Protein AF-A0A2N2GKW2-F1 (afdb_monomer)

Solvent-accessible surface area (backbone atoms only — not comparable to full-atom values): 5300 Å² total; per-residue (Å²): 140,82,81,89,81,88,78,92,73,90,86,79,89,78,75,68,49,82,42,68,54,48,77,75,57,40,61,63,34,56,81,77,46,78,62,65,47,33,39,36,39,31,62,51,62,88,89,76,53,54,91,43,67,50,78,55,94,96,44,43,26,41,31,74,40,80,42,49,70,91,72,64,68,60,38,32,40,33,39,16,26,72,63,129

Sequence (84 aa):
FGAEVYEWIQFAKVWADVSPVSGREFASFKQINSEITTKITIRYLAGVTAEMRVLFDNRIFEINSIINPQEKNISLLLMCKEVA

pLDDT: mean 85.68, std 14.11, range [53.09, 97.56]

Mean predicted aligned error: 6.46 Å

Secondary structure (DSSP, 8-state):
--PPPP---------EEEEEPPHHHHHHHTTT-TT--EEEEEE--TT--TT-EEEETTEEEEEEEEE-GGG-SSEEEEEEEEE-

Nearest PDB structures (foldseek):
  7z4w-assembly1_1  TM=9.146E-01  e=1.122E-04  Bacillus subtilis
  8hdr-assembly1_A  TM=5.846E-01  e=1.212E+00  uncultured cyanophage
  2x9b-assembly2_B  TM=5.057E-01  e=9.504E-01  Escherichia phage If1
  8k3p-assembly1_B  TM=5.697E-01  e=3.839E+00  Saccharomyces cerevisiae S288C

Structure (mmCIF, N/CA/C/O backbone):
data_AF-A0A2N2GKW2-F1
#
_entry.id   AF-A0A2N2GKW2-F1
#
loop_
_atom_site.group_PDB
_atom_site.id
_atom_site.type_symbol
_atom_site.label_atom_id
_atom_site.label_alt_id
_atom_site.label_comp_id
_atom_site.label_asym_id
_atom_site.label_entity_id
_atom_site.label_seq_id
_atom_site.pdbx_PDB_ins_code
_atom_site.Cartn_x
_atom_site.Cartn_y
_atom_site.Cartn_z
_atom_site.occupancy
_atom_site.B_iso_or_equiv
_atom_site.auth_seq_id
_atom_site.auth_comp_id
_atom_site.auth_asym_id
_atom_site.auth_atom_id
_atom_site.pdbx_PDB_model_num
ATOM 1 N N . PHE A 1 1 ? 24.431 -0.547 -28.645 1.00 53.81 1 PHE A N 1
ATOM 2 C CA . PHE A 1 1 ? 23.816 0.200 -27.534 1.00 53.81 1 PHE A CA 1
ATOM 3 C C . PHE A 1 1 ? 22.418 -0.350 -27.324 1.00 53.81 1 PHE A C 1
ATOM 5 O O . PHE A 1 1 ? 21.610 -0.237 -28.232 1.00 53.81 1 PHE A O 1
ATOM 12 N N . GLY A 1 2 ? 22.167 -1.013 -26.198 1.00 73.12 2 GLY A N 1
ATOM 13 C CA . GLY A 1 2 ? 20.835 -1.459 -25.792 1.00 73.12 2 GLY A CA 1
ATOM 14 C C . GLY A 1 2 ? 20.651 -1.020 -24.351 1.00 73.12 2 GLY A C 1
ATOM 15 O O . GLY A 1 2 ? 21.348 -1.528 -23.481 1.00 73.12 2 GLY A O 1
ATOM 16 N N . ALA A 1 3 ? 19.827 -0.002 -24.125 1.00 76.00 3 ALA A N 1
ATOM 17 C CA . ALA A 1 3 ? 19.427 0.371 -22.778 1.00 76.00 3 ALA A CA 1
ATOM 18 C C . ALA A 1 3 ? 18.258 -0.531 -22.380 1.00 76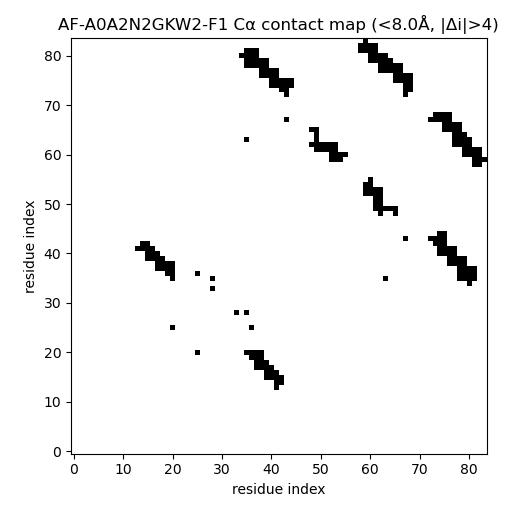.00 3 ALA A C 1
ATOM 20 O O . ALA A 1 3 ? 17.325 -0.701 -23.166 1.00 76.00 3 ALA A O 1
ATOM 21 N N . GLU A 1 4 ? 18.319 -1.118 -21.189 1.00 78.44 4 GLU A N 1
ATOM 22 C CA . GLU A 1 4 ? 17.167 -1.800 -20.608 1.00 78.44 4 GLU A CA 1
ATOM 23 C C . GLU A 1 4 ? 16.099 -0.752 -20.286 1.00 78.44 4 GLU A C 1
ATOM 25 O O . GLU A 1 4 ? 16.335 0.189 -19.526 1.00 78.44 4 GLU A O 1
ATOM 30 N N . VAL A 1 5 ? 14.938 -0.888 -20.923 1.00 83.31 5 VAL A N 1
ATOM 31 C CA . VAL A 1 5 ? 13.770 -0.049 -20.662 1.00 83.31 5 VAL A CA 1
ATOM 32 C C . VAL A 1 5 ? 12.927 -0.762 -19.617 1.00 83.31 5 VAL A C 1
ATOM 34 O O . VAL A 1 5 ? 12.473 -1.882 -19.841 1.00 83.31 5 VAL A O 1
ATOM 37 N N . TYR A 1 6 ? 12.725 -0.109 -18.477 1.00 81.56 6 TYR A N 1
ATOM 38 C CA . TYR A 1 6 ? 11.858 -0.602 -17.416 1.00 81.56 6 TYR A CA 1
ATOM 39 C C . TYR A 1 6 ? 10.480 0.042 -17.556 1.00 81.56 6 TYR A C 1
ATOM 41 O O . TYR A 1 6 ? 10.351 1.267 -17.523 1.00 81.56 6 TYR A O 1
ATOM 49 N N . GLU A 1 7 ? 9.450 -0.787 -17.703 1.00 87.62 7 GLU A N 1
ATOM 50 C CA . GLU A 1 7 ? 8.057 -0.350 -17.762 1.00 87.62 7 GLU A CA 1
ATOM 51 C C . GLU A 1 7 ? 7.294 -0.810 -1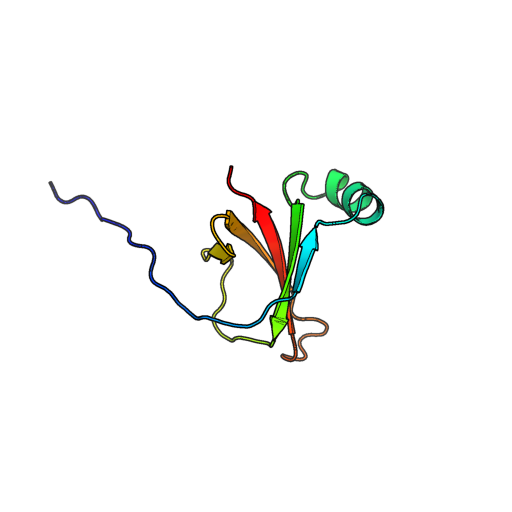6.522 1.00 87.62 7 GLU A C 1
ATOM 53 O O . GLU A 1 7 ? 7.419 -1.943 -16.056 1.00 87.62 7 GLU A O 1
ATOM 58 N N . TRP A 1 8 ? 6.463 0.084 -15.991 1.00 90.56 8 TRP A N 1
ATOM 59 C CA . TRP A 1 8 ? 5.581 -0.236 -14.880 1.00 90.56 8 TRP A CA 1
ATOM 60 C C . TRP A 1 8 ? 4.314 -0.911 -15.391 1.00 90.56 8 TRP A C 1
ATOM 62 O O . TRP A 1 8 ? 3.498 -0.281 -16.064 1.00 90.56 8 TRP A O 1
ATOM 72 N N . ILE A 1 9 ? 4.120 -2.170 -15.007 1.00 92.81 9 ILE A N 1
ATOM 73 C CA . ILE A 1 9 ? 2.920 -2.939 -15.338 1.00 92.81 9 ILE A CA 1
ATOM 74 C C . ILE A 1 9 ? 1.931 -2.952 -14.172 1.00 92.81 9 ILE A C 1
ATOM 76 O O . ILE A 1 9 ? 2.313 -2.982 -13.000 1.00 92.81 9 ILE A O 1
ATOM 80 N N . GLN A 1 10 ? 0.634 -2.942 -14.483 1.00 94.06 10 GLN A N 1
ATOM 81 C CA . GLN A 1 10 ? -0.398 -3.058 -13.457 1.00 94.06 10 GLN A CA 1
ATOM 82 C C . GLN A 1 10 ? -0.425 -4.490 -12.908 1.00 94.06 10 GLN A C 1
ATOM 84 O O . GLN A 1 10 ? -0.867 -5.407 -13.596 1.00 94.06 10 GLN A O 1
ATOM 89 N N . PHE A 1 11 ? -0.009 -4.662 -11.652 1.00 95.25 11 PHE A N 1
ATOM 90 C CA . PHE A 1 11 ? -0.083 -5.949 -10.957 1.00 95.25 11 PHE A CA 1
ATOM 91 C C . PHE A 1 11 ? -1.526 -6.322 -10.579 1.00 95.25 11 PHE A C 1
ATOM 93 O O . PHE A 1 11 ? -2.004 -7.400 -10.920 1.00 95.25 11 PHE A O 1
ATOM 100 N N . ALA A 1 12 ? -2.246 -5.420 -9.903 1.00 95.81 12 ALA A N 1
ATOM 101 C CA . ALA A 1 12 ? -3.631 -5.640 -9.493 1.00 95.81 12 ALA A CA 1
ATOM 102 C C . ALA A 1 12 ? -4.370 -4.319 -9.240 1.00 95.81 12 ALA A C 1
ATOM 104 O O . ALA A 1 12 ? -3.758 -3.307 -8.903 1.00 95.81 12 ALA A O 1
ATOM 105 N N . LYS A 1 13 ? -5.705 -4.351 -9.346 1.00 96.62 13 LYS A N 1
ATOM 106 C CA . LYS A 1 13 ? -6.600 -3.268 -8.917 1.00 96.62 13 LYS A CA 1
ATOM 107 C C . LYS A 1 13 ? -7.484 -3.777 -7.782 1.00 96.62 13 LYS A C 1
ATOM 109 O O . LYS A 1 13 ? -8.275 -4.697 -7.982 1.00 96.62 13 LYS A O 1
ATOM 114 N N . VAL A 1 14 ? -7.343 -3.190 -6.596 1.00 96.44 14 VAL A N 1
ATOM 115 C CA . VAL A 1 14 ? -8.038 -3.622 -5.374 1.00 96.44 14 VAL A CA 1
ATOM 116 C C . VAL A 1 14 ? -8.605 -2.434 -4.607 1.00 96.44 14 VAL A C 1
ATOM 118 O O . VAL A 1 14 ? -8.189 -1.296 -4.801 1.00 96.44 14 VAL A O 1
AT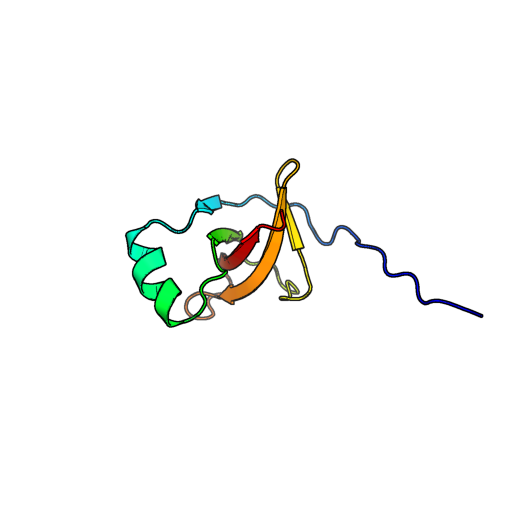OM 121 N N . TRP A 1 15 ? -9.555 -2.715 -3.720 1.00 96.75 15 TRP A N 1
ATOM 122 C CA . TRP A 1 15 ? -10.010 -1.753 -2.723 1.00 96.75 15 TRP A CA 1
ATOM 123 C C . TRP A 1 15 ? -8.961 -1.582 -1.628 1.00 96.75 15 TRP A C 1
ATOM 125 O O . TRP A 1 15 ? -8.354 -2.565 -1.194 1.00 96.75 15 TRP A O 1
ATOM 135 N N . ALA A 1 16 ? -8.799 -0.345 -1.173 1.00 95.75 16 ALA A N 1
ATOM 136 C CA . ALA A 1 16 ? -7.850 0.031 -0.142 1.00 95.75 16 ALA A CA 1
ATOM 137 C C . ALA A 1 16 ? -8.447 1.101 0.778 1.00 95.75 16 ALA A C 1
ATOM 139 O O . ALA A 1 16 ? -9.226 1.940 0.326 1.00 95.75 16 ALA A O 1
ATOM 140 N N . ASP A 1 17 ? -8.045 1.079 2.046 1.00 95.06 17 ASP A N 1
ATOM 141 C CA . ASP A 1 17 ? -8.146 2.227 2.945 1.00 95.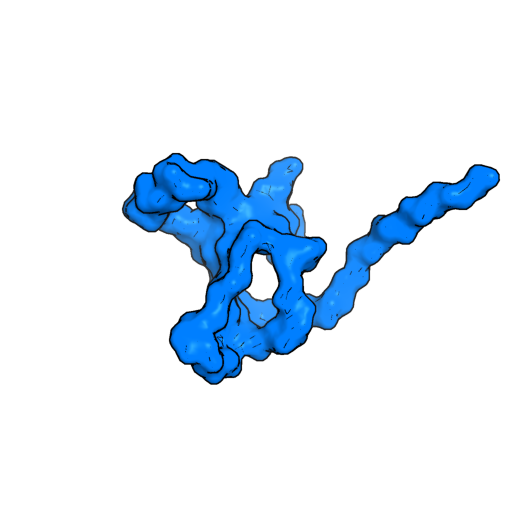06 17 ASP A CA 1
ATOM 142 C C . ASP A 1 17 ? -6.844 3.030 2.854 1.00 95.06 17 ASP A C 1
ATOM 144 O O . ASP A 1 17 ? -5.767 2.473 3.076 1.00 95.06 17 ASP A O 1
ATOM 148 N N . VAL A 1 18 ? -6.930 4.313 2.501 1.00 93.50 18 VAL A N 1
ATOM 149 C CA . VAL A 1 18 ? -5.770 5.201 2.335 1.00 93.50 18 VAL A CA 1
ATOM 150 C C . VAL A 1 18 ? -5.819 6.255 3.431 1.00 93.50 18 VAL A C 1
ATOM 152 O O . VAL A 1 18 ? -6.583 7.216 3.353 1.00 93.50 18 VAL A O 1
ATOM 155 N N . SER A 1 19 ? -4.986 6.073 4.450 1.00 89.75 19 SER A N 1
ATOM 156 C CA . SER A 1 19 ? -4.981 6.906 5.649 1.00 89.75 19 SER A CA 1
ATOM 157 C C . SER A 1 19 ? -3.618 7.590 5.817 1.00 89.75 19 SER A C 1
ATOM 159 O O . SER A 1 19 ? -2.609 6.899 5.989 1.00 89.75 19 SER A O 1
ATOM 161 N N . PRO A 1 20 ? -3.535 8.935 5.805 1.00 83.75 20 PRO A N 1
ATOM 162 C CA . PRO A 1 20 ? -2.317 9.635 6.196 1.00 83.75 20 PRO A CA 1
ATOM 163 C C . PRO A 1 20 ? -1.919 9.234 7.616 1.00 83.75 20 PRO A C 1
ATOM 165 O O . PRO A 1 20 ? -2.772 9.098 8.498 1.00 83.75 20 PRO A O 1
ATOM 168 N N . VAL A 1 21 ? -0.624 9.050 7.854 1.00 75.81 21 VAL A N 1
ATOM 169 C CA . VAL A 1 21 ? -0.134 8.732 9.194 1.00 75.81 21 VAL A CA 1
ATOM 170 C C . VAL A 1 21 ? -0.409 9.939 10.095 1.00 75.81 21 VAL A C 1
ATOM 172 O O . VAL A 1 21 ? 0.089 11.040 9.862 1.00 75.81 21 VAL A O 1
ATOM 175 N N . SER A 1 22 ? -1.254 9.755 11.113 1.00 64.38 22 SER A N 1
ATOM 176 C CA . SER A 1 22 ? -1.667 10.849 12.003 1.00 64.38 22 SER A CA 1
ATOM 177 C C . SER A 1 22 ? -0.472 11.419 12.779 1.00 64.38 22 SER A C 1
ATOM 179 O O . SER A 1 22 ? 0.476 10.696 13.077 1.00 64.38 22 SER A O 1
ATOM 181 N N . GLY A 1 23 ? -0.517 12.695 13.183 1.00 56.50 23 GLY A N 1
ATOM 182 C CA . GLY A 1 23 ? 0.606 13.363 13.867 1.00 56.50 23 GLY A CA 1
ATOM 183 C C . GLY A 1 23 ? 1.133 12.648 15.125 1.00 56.50 23 GLY A C 1
ATOM 184 O O . GLY A 1 23 ? 2.308 12.785 15.462 1.00 56.50 23 GLY A O 1
ATOM 185 N N . ARG A 1 24 ? 0.296 11.836 15.793 1.00 61.88 24 ARG A N 1
ATOM 186 C CA . ARG A 1 24 ? 0.706 10.994 16.930 1.00 61.88 24 ARG A CA 1
ATOM 187 C C . ARG A 1 24 ? 1.514 9.772 16.486 1.00 61.88 24 ARG A C 1
ATOM 189 O O . ARG A 1 24 ? 2.526 9.477 17.108 1.00 61.88 24 ARG A O 1
ATOM 196 N N . GLU A 1 25 ? 1.098 9.094 15.418 1.00 59.41 25 GLU A N 1
ATOM 197 C CA . GLU A 1 25 ? 1.877 8.005 14.813 1.00 59.41 25 GLU A CA 1
ATOM 198 C C . GLU A 1 25 ? 3.168 8.562 14.177 1.00 59.41 25 GLU A C 1
ATOM 200 O O . GLU A 1 25 ? 4.246 7.998 14.358 1.00 59.41 25 GLU A O 1
ATOM 205 N N . PHE A 1 26 ? 3.098 9.729 13.526 1.00 57.03 26 PHE A N 1
ATOM 206 C CA . PHE A 1 26 ? 4.239 10.394 12.888 1.00 57.03 26 PHE A CA 1
ATOM 207 C C . PHE A 1 26 ? 5.361 10.749 13.874 1.00 57.03 26 PHE A C 1
ATOM 209 O O . PHE A 1 26 ? 6.532 10.679 13.516 1.00 57.03 26 PHE A O 1
ATOM 216 N N . ALA A 1 27 ? 5.037 11.094 15.126 1.00 58.75 27 ALA A N 1
ATOM 217 C CA . ALA A 1 27 ? 6.041 11.357 16.159 1.00 58.75 27 ALA A CA 1
ATOM 218 C C . ALA A 1 27 ? 6.894 10.114 16.478 1.00 58.75 27 ALA A C 1
ATOM 220 O O . ALA A 1 27 ? 8.103 10.238 16.667 1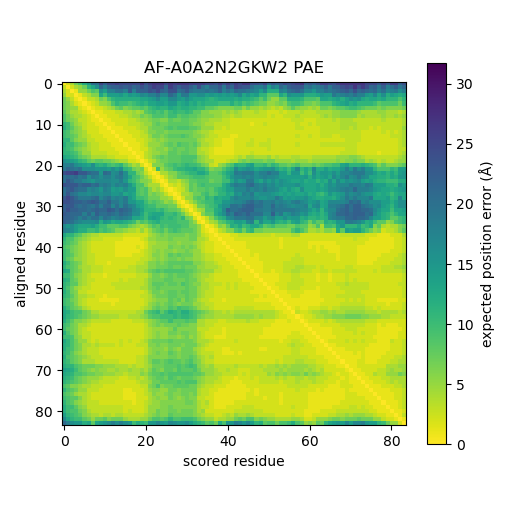.00 58.75 27 ALA A O 1
ATOM 221 N N . SER A 1 28 ? 6.285 8.924 16.476 1.00 60.38 28 SER A N 1
ATOM 222 C CA . SER A 1 28 ? 6.994 7.648 16.628 1.00 60.38 28 SER A CA 1
ATOM 223 C C . SER A 1 28 ? 7.772 7.271 15.362 1.00 60.38 28 SER A C 1
ATOM 225 O O . SER A 1 28 ? 8.891 6.773 15.459 1.00 60.38 28 SER A O 1
ATOM 227 N N . PHE A 1 29 ? 7.231 7.563 14.173 1.00 53.09 29 PHE A N 1
ATOM 228 C CA . PHE A 1 29 ? 7.922 7.309 12.903 1.00 53.09 29 PHE A CA 1
ATOM 229 C C . PHE A 1 29 ? 9.084 8.271 12.634 1.00 53.09 29 PHE A C 1
ATOM 231 O O . PHE A 1 29 ? 10.079 7.845 12.060 1.00 53.09 29 PHE A O 1
ATOM 238 N N . LYS A 1 30 ? 9.040 9.525 13.103 1.00 54.56 30 LYS A N 1
ATOM 239 C CA . LYS A 1 30 ? 10.139 10.498 12.944 1.00 54.56 30 LYS A CA 1
ATOM 240 C C . LYS A 1 30 ? 11.474 10.015 13.512 1.00 54.56 30 LYS A C 1
ATOM 242 O O . LYS A 1 30 ? 12.513 10.437 13.020 1.00 54.56 30 LYS A O 1
ATOM 247 N N . GLN A 1 31 ? 11.452 9.167 14.539 1.00 54.84 31 GLN A N 1
ATOM 248 C CA . GLN A 1 31 ? 12.669 8.578 15.102 1.00 54.84 31 GLN A CA 1
ATOM 249 C C . GLN A 1 31 ? 13.224 7.411 14.271 1.00 54.84 31 GLN A C 1
ATOM 251 O O . GLN A 1 31 ? 14.386 7.065 14.452 1.00 54.84 31 GLN A O 1
ATOM 256 N N . ILE A 1 32 ? 12.419 6.802 13.391 1.00 57.53 32 ILE A N 1
ATOM 257 C CA . ILE A 1 32 ? 12.731 5.510 12.755 1.00 57.53 32 ILE A CA 1
ATOM 258 C C . ILE A 1 32 ? 12.801 5.615 11.220 1.00 57.53 32 ILE A C 1
ATOM 260 O O . ILE A 1 32 ? 13.682 5.015 10.619 1.00 57.53 32 ILE A O 1
ATOM 264 N N . ASN A 1 33 ? 11.900 6.364 10.577 1.00 56.19 33 ASN A N 1
ATOM 265 C CA . ASN A 1 33 ? 11.864 6.609 9.132 1.00 56.19 33 ASN A CA 1
ATOM 266 C C . ASN A 1 33 ? 11.051 7.882 8.841 1.00 56.19 33 ASN A C 1
ATOM 268 O O . ASN A 1 33 ? 9.821 7.849 8.798 1.00 56.19 33 ASN A O 1
ATOM 272 N N . SER A 1 34 ? 11.730 9.012 8.627 1.00 61.00 34 SER A N 1
ATOM 273 C CA . SER A 1 34 ? 11.103 10.330 8.427 1.00 61.00 34 SER A CA 1
ATOM 274 C C . SER A 1 34 ? 10.319 10.484 7.118 1.00 61.00 34 SER A C 1
ATOM 276 O O . SER A 1 34 ? 9.732 11.538 6.890 1.00 61.00 34 SER A O 1
ATOM 278 N N . GLU A 1 35 ? 10.336 9.472 6.250 1.00 67.31 35 GLU A N 1
ATOM 279 C CA . GLU A 1 35 ? 9.763 9.547 4.905 1.00 67.31 35 GLU A CA 1
ATOM 280 C C . GLU A 1 35 ? 8.397 8.866 4.760 1.00 67.31 35 GLU A C 1
ATOM 282 O O . GLU A 1 35 ? 7.715 9.088 3.765 1.00 67.31 35 GLU A O 1
ATOM 287 N N . ILE A 1 36 ? 7.966 8.060 5.735 1.00 73.62 36 ILE A N 1
ATOM 288 C CA . ILE A 1 36 ? 6.671 7.373 5.661 1.00 73.62 36 ILE A CA 1
ATOM 289 C C . ILE A 1 36 ? 5.563 8.370 6.010 1.00 73.62 36 ILE A C 1
ATOM 291 O O . ILE A 1 36 ? 5.467 8.841 7.146 1.00 73.62 36 ILE A O 1
ATOM 295 N N . THR A 1 37 ? 4.706 8.671 5.039 1.00 78.06 37 THR A N 1
ATOM 296 C CA . THR A 1 37 ? 3.628 9.661 5.184 1.00 78.06 37 THR A CA 1
ATOM 297 C C . THR A 1 37 ? 2.242 9.035 5.203 1.00 78.06 37 THR A C 1
ATOM 299 O O . THR A 1 37 ? 1.312 9.622 5.760 1.00 78.06 37 THR A O 1
ATOM 302 N N . THR A 1 38 ? 2.085 7.843 4.623 1.00 89.19 38 THR A N 1
ATOM 303 C CA . THR A 1 38 ? 0.767 7.259 4.355 1.00 89.19 38 THR A CA 1
ATOM 304 C C . THR A 1 38 ? 0.743 5.778 4.703 1.00 89.19 38 THR A C 1
ATOM 306 O O . THR A 1 38 ? 1.665 5.034 4.381 1.00 89.19 38 THR A O 1
ATOM 309 N N . LYS A 1 39 ? -0.332 5.340 5.356 1.00 92.81 39 LYS A N 1
ATOM 310 C CA . LYS A 1 39 ? -0.626 3.935 5.637 1.00 92.81 39 LYS A CA 1
ATOM 311 C C . LYS A 1 39 ? -1.773 3.500 4.733 1.00 92.81 39 LYS A C 1
ATOM 313 O O . LYS A 1 39 ? -2.872 4.047 4.822 1.00 92.81 39 LYS A O 1
ATOM 318 N N . ILE A 1 40 ? -1.514 2.525 3.870 1.00 95.25 40 ILE A N 1
ATOM 319 C CA . ILE A 1 40 ? -2.504 1.977 2.943 1.00 95.25 40 ILE A CA 1
ATOM 320 C C . ILE A 1 40 ? -2.827 0.551 3.375 1.00 95.25 40 ILE A C 1
ATOM 322 O O . ILE A 1 40 ? -1.947 -0.304 3.406 1.00 95.25 40 ILE A O 1
ATOM 326 N N . THR A 1 41 ? -4.084 0.277 3.714 1.00 96.38 41 THR A N 1
ATOM 327 C CA . THR A 1 41 ? -4.518 -1.061 4.136 1.00 96.38 41 THR A CA 1
ATOM 328 C C . THR A 1 41 ? -5.323 -1.724 3.030 1.00 96.38 41 THR A C 1
ATOM 330 O O . THR A 1 41 ? -6.320 -1.174 2.565 1.00 96.38 41 THR A O 1
ATOM 333 N N . ILE A 1 42 ? -4.921 -2.930 2.636 1.00 97.31 42 ILE A N 1
ATOM 334 C CA . ILE A 1 42 ? -5.629 -3.756 1.651 1.00 97.31 42 ILE A CA 1
ATOM 335 C C . ILE A 1 42 ? -5.967 -5.125 2.239 1.00 97.31 42 ILE A C 1
ATOM 337 O O . ILE A 1 42 ? -5.399 -5.552 3.247 1.00 97.31 42 ILE A O 1
ATOM 341 N N . ARG A 1 43 ? -6.879 -5.851 1.584 1.00 97.56 43 ARG A N 1
ATOM 342 C CA . ARG A 1 43 ? -7.002 -7.301 1.808 1.00 97.56 43 ARG A CA 1
ATOM 343 C C . ARG A 1 43 ? -5.709 -7.991 1.394 1.00 97.56 43 ARG A C 1
ATOM 345 O O . ARG A 1 43 ? -4.999 -7.491 0.524 1.00 97.56 43 ARG A O 1
ATOM 352 N N . TYR A 1 44 ? -5.432 -9.139 2.002 1.00 97.12 44 TYR A N 1
ATOM 353 C CA . TYR A 1 44 ? -4.241 -9.903 1.668 1.00 97.12 44 TYR A CA 1
ATOM 354 C C . TYR A 1 44 ? -4.159 -10.187 0.169 1.00 97.12 44 TYR A C 1
ATOM 356 O O . TYR A 1 44 ? -5.106 -10.689 -0.441 1.00 97.12 44 TYR A O 1
ATOM 364 N N . LEU A 1 45 ? -3.008 -9.848 -0.401 1.00 96.69 45 LEU A N 1
ATOM 365 C CA . LEU A 1 45 ? -2.687 -10.064 -1.797 1.00 96.69 45 LEU A CA 1
ATOM 366 C C . LEU A 1 45 ? -1.271 -10.629 -1.858 1.00 96.69 45 LEU A C 1
ATOM 368 O O . LEU A 1 45 ? -0.301 -9.943 -1.542 1.00 96.69 45 LEU A O 1
ATOM 372 N N . ALA A 1 46 ? -1.164 -11.902 -2.224 1.00 95.88 46 ALA A N 1
ATOM 373 C CA . ALA A 1 46 ? 0.126 -12.560 -2.352 1.00 95.88 46 ALA A CA 1
ATOM 374 C C . ALA A 1 46 ? 0.947 -11.925 -3.485 1.00 95.88 46 ALA A C 1
ATOM 376 O O . ALA A 1 46 ? 0.400 -11.552 -4.521 1.00 95.88 46 ALA A O 1
ATOM 377 N N . GLY A 1 47 ? 2.264 -11.833 -3.293 1.00 94.69 47 GLY A N 1
ATOM 378 C CA . GLY A 1 47 ? 3.193 -11.336 -4.312 1.00 94.69 47 GLY A CA 1
ATOM 379 C C . GLY A 1 47 ? 3.379 -9.818 -4.346 1.00 94.69 47 GLY A C 1
ATOM 380 O O . GLY A 1 47 ? 4.146 -9.343 -5.174 1.00 94.69 47 GLY A O 1
ATOM 381 N N . VAL A 1 48 ? 2.737 -9.057 -3.453 1.00 95.44 48 VAL A N 1
ATOM 382 C CA . VAL A 1 48 ? 3.058 -7.632 -3.275 1.00 95.44 48 VAL A CA 1
ATOM 383 C C . VAL A 1 48 ? 4.470 -7.507 -2.696 1.00 95.44 48 VAL A C 1
ATOM 385 O O . VAL A 1 48 ? 4.779 -8.135 -1.682 1.00 95.44 48 VAL A O 1
ATOM 388 N N . THR A 1 49 ? 5.319 -6.693 -3.326 1.00 95.00 49 THR A N 1
ATOM 389 C CA . THR A 1 49 ? 6.703 -6.434 -2.892 1.00 95.00 49 THR A CA 1
ATOM 390 C C . THR A 1 49 ? 6.948 -4.938 -2.688 1.00 95.00 49 THR A C 1
ATOM 392 O O . THR A 1 49 ? 6.192 -4.103 -3.182 1.00 95.00 49 THR A O 1
ATOM 395 N N . ALA A 1 50 ? 8.002 -4.587 -1.944 1.00 92.94 50 ALA A N 1
ATOM 396 C CA . ALA A 1 50 ? 8.379 -3.189 -1.698 1.00 92.94 50 ALA A CA 1
ATOM 397 C C . ALA A 1 50 ? 8.899 -2.467 -2.961 1.00 92.94 50 ALA A C 1
ATOM 399 O O . ALA A 1 50 ? 8.942 -1.247 -3.004 1.00 92.94 50 ALA A O 1
ATOM 400 N N . GLU A 1 51 ? 9.253 -3.210 -4.013 1.00 93.12 51 GLU A N 1
ATOM 401 C CA . GLU A 1 51 ? 9.641 -2.651 -5.317 1.00 93.12 51 GLU A CA 1
AT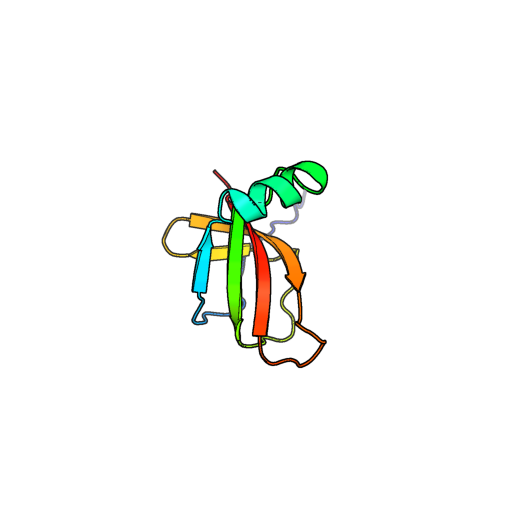OM 402 C C . GLU A 1 51 ? 8.431 -2.157 -6.128 1.00 93.12 51 GLU A C 1
ATOM 404 O O . GLU A 1 51 ? 8.583 -1.500 -7.157 1.00 93.12 51 GLU A O 1
ATOM 409 N N . MET A 1 52 ? 7.212 -2.480 -5.685 1.00 95.44 52 MET A N 1
ATOM 410 C CA . MET A 1 52 ? 5.982 -2.013 -6.311 1.00 95.44 52 MET A CA 1
ATOM 411 C C . MET A 1 52 ? 5.579 -0.625 -5.805 1.00 95.44 52 MET A C 1
ATOM 413 O O . MET A 1 52 ? 5.999 -0.147 -4.751 1.00 95.44 52 MET A O 1
ATOM 417 N N . ARG A 1 53 ? 4.669 -0.000 -6.554 1.00 95.12 53 ARG A N 1
ATOM 418 C CA . ARG A 1 53 ? 4.053 1.283 -6.216 1.00 95.12 53 ARG A CA 1
ATOM 419 C C . ARG A 1 53 ? 2.537 1.180 -6.232 1.00 95.12 53 ARG A C 1
ATOM 421 O O . ARG A 1 53 ? 1.964 0.455 -7.049 1.00 95.12 53 ARG A O 1
ATOM 428 N N . VAL A 1 54 ? 1.889 1.937 -5.359 1.00 95.56 54 VAL A N 1
ATOM 429 C CA . VAL A 1 54 ? 0.435 2.085 -5.345 1.00 95.56 54 VAL A CA 1
ATOM 430 C C . VAL A 1 54 ? 0.075 3.331 -6.142 1.00 95.56 54 VAL A C 1
ATOM 432 O O . VAL A 1 54 ? 0.565 4.424 -5.866 1.00 95.56 54 VAL A O 1
ATOM 435 N N . LEU A 1 55 ? -0.795 3.158 -7.133 1.00 95.38 55 LEU A N 1
ATOM 436 C CA . LEU A 1 55 ? -1.435 4.258 -7.841 1.00 95.38 55 LEU A CA 1
ATOM 437 C C . LEU A 1 55 ? -2.826 4.465 -7.241 1.00 95.38 55 LEU A C 1
ATOM 439 O O . LEU A 1 55 ? -3.654 3.551 -7.265 1.00 95.38 55 LEU A O 1
ATOM 443 N N . PHE A 1 56 ? -3.075 5.657 -6.711 1.00 93.19 56 PHE A N 1
ATOM 444 C CA . PHE A 1 56 ? -4.379 6.045 -6.186 1.00 93.19 56 PHE A CA 1
ATOM 445 C C . PHE A 1 56 ? -4.738 7.424 -6.740 1.00 93.19 56 PHE A C 1
ATOM 447 O O . PHE A 1 56 ? -4.039 8.406 -6.494 1.00 93.19 56 PHE A O 1
ATOM 454 N N . ASP A 1 57 ? -5.798 7.473 -7.546 1.00 88.75 57 ASP A N 1
ATOM 455 C CA . ASP A 1 57 ? -6.134 8.607 -8.410 1.00 88.75 57 ASP A CA 1
ATOM 456 C C . ASP A 1 57 ? -4.936 9.044 -9.271 1.00 88.75 57 ASP A C 1
ATOM 458 O O . ASP A 1 57 ? -4.445 8.270 -10.092 1.00 88.75 57 ASP A O 1
ATOM 462 N N . ASN A 1 58 ? -4.455 10.274 -9.078 1.00 90.06 58 ASN A N 1
ATOM 463 C CA . ASN A 1 58 ? -3.311 10.846 -9.786 1.00 90.06 58 ASN A CA 1
ATOM 464 C C . ASN A 1 58 ? -2.058 10.942 -8.894 1.00 90.06 58 ASN A C 1
ATOM 466 O O . ASN A 1 58 ? -1.167 11.745 -9.165 1.00 90.06 58 ASN A O 1
ATOM 470 N N . ARG A 1 59 ? -2.022 10.172 -7.799 1.00 91.50 59 ARG A N 1
ATOM 471 C CA . ARG A 1 59 ? -0.948 10.167 -6.798 1.00 91.50 59 ARG A CA 1
ATOM 472 C C . ARG A 1 59 ? -0.241 8.818 -6.810 1.00 91.50 59 ARG A C 1
ATOM 474 O O . ARG A 1 59 ? -0.881 7.769 -6.932 1.00 91.50 59 ARG A O 1
ATOM 481 N N . ILE A 1 60 ? 1.081 8.855 -6.675 1.00 94.19 60 ILE A N 1
ATOM 482 C CA . ILE A 1 60 ? 1.930 7.664 -6.652 1.00 94.19 60 ILE A CA 1
ATOM 483 C C . ILE A 1 60 ? 2.529 7.520 -5.259 1.00 94.19 60 ILE A C 1
ATOM 485 O O . ILE A 1 60 ? 3.090 8.463 -4.703 1.00 94.19 60 ILE A O 1
ATOM 489 N N . PHE A 1 61 ? 2.426 6.312 -4.721 1.00 94.38 61 PHE A N 1
ATOM 490 C CA . PHE A 1 61 ? 2.967 5.953 -3.422 1.00 94.38 61 PHE A CA 1
ATOM 491 C C . PHE A 1 61 ? 3.971 4.815 -3.578 1.00 94.38 61 PHE A C 1
ATOM 493 O O . PHE A 1 61 ? 3.625 3.733 -4.057 1.00 94.38 61 PHE A O 1
ATOM 500 N N . GLU A 1 62 ? 5.206 5.046 -3.157 1.00 94.56 62 GLU A N 1
ATOM 501 C CA . GLU A 1 62 ? 6.228 4.009 -3.041 1.00 94.56 62 GLU A CA 1
ATOM 502 C C . GLU A 1 62 ? 5.993 3.197 -1.771 1.00 94.56 62 GLU A C 1
ATOM 504 O O . 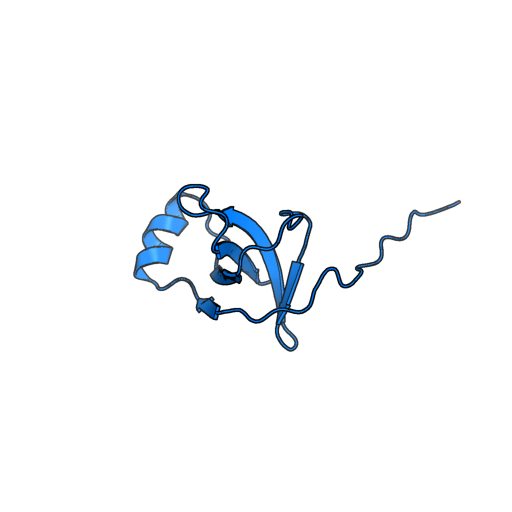GLU A 1 62 ? 5.650 3.745 -0.720 1.00 94.56 62 GLU A O 1
ATOM 509 N N . ILE A 1 63 ? 6.151 1.877 -1.862 1.00 94.12 63 ILE A N 1
ATOM 510 C CA . ILE A 1 63 ? 5.981 0.981 -0.721 1.00 94.12 63 ILE A CA 1
ATOM 511 C C . ILE A 1 63 ? 7.323 0.864 0.001 1.00 94.12 63 ILE A C 1
ATOM 513 O O . ILE A 1 63 ? 8.254 0.241 -0.493 1.00 94.12 63 ILE A O 1
ATOM 517 N N . ASN A 1 64 ? 7.428 1.418 1.206 1.00 92.06 64 ASN A N 1
ATOM 518 C CA . ASN A 1 64 ? 8.639 1.285 2.019 1.00 92.06 64 ASN A CA 1
ATOM 519 C C . ASN A 1 64 ? 8.638 -0.008 2.833 1.00 92.06 64 ASN A C 1
ATOM 521 O O . ASN A 1 64 ? 9.681 -0.633 3.016 1.00 92.06 64 ASN A O 1
ATOM 525 N N . SER A 1 65 ? 7.478 -0.406 3.355 1.00 91.50 65 SER A N 1
ATOM 526 C CA . SER A 1 65 ? 7.346 -1.671 4.071 1.00 91.50 65 SER A CA 1
ATOM 527 C C . SER A 1 65 ? 5.952 -2.265 3.946 1.00 91.50 65 SER A C 1
ATOM 529 O O . SER A 1 65 ? 4.958 -1.568 3.738 1.00 91.50 65 SER A O 1
ATOM 531 N N . ILE A 1 66 ? 5.901 -3.589 4.065 1.00 94.69 66 ILE A N 1
ATOM 532 C CA . ILE A 1 66 ? 4.686 -4.392 3.986 1.00 94.69 66 ILE A CA 1
ATOM 533 C C . ILE A 1 66 ? 4.573 -5.156 5.294 1.00 94.69 66 ILE A C 1
ATOM 535 O O . ILE A 1 66 ? 5.518 -5.820 5.716 1.00 94.69 66 ILE A O 1
ATOM 539 N N . ILE A 1 67 ? 3.416 -5.060 5.936 1.00 94.88 67 ILE A N 1
ATOM 540 C CA . ILE A 1 67 ? 3.145 -5.706 7.214 1.00 94.88 67 ILE A CA 1
ATOM 541 C C . ILE A 1 67 ? 1.954 -6.639 7.031 1.00 94.88 67 ILE A C 1
ATOM 543 O O . ILE A 1 67 ? 0.874 -6.196 6.639 1.00 94.88 67 ILE A O 1
ATOM 547 N N . ASN A 1 68 ? 2.142 -7.915 7.364 1.00 95.62 68 ASN A N 1
ATOM 548 C CA . ASN A 1 68 ? 1.082 -8.911 7.489 1.00 95.62 68 ASN A CA 1
ATOM 549 C C . ASN A 1 68 ? 0.768 -9.113 8.980 1.00 95.62 68 ASN A C 1
ATOM 551 O O . ASN A 1 68 ? 1.526 -9.790 9.681 1.00 95.62 68 ASN A O 1
ATOM 555 N N . PRO A 1 69 ? -0.301 -8.504 9.524 1.00 94.06 69 PRO A N 1
ATOM 556 C CA . PRO A 1 69 ? -0.576 -8.558 10.954 1.00 94.06 69 PRO A CA 1
ATOM 557 C C . PRO A 1 69 ? -0.691 -9.993 11.450 1.00 94.06 69 PRO A C 1
ATOM 559 O O . PRO A 1 69 ? -1.581 -10.738 11.036 1.00 94.06 69 PRO A O 1
ATOM 562 N N . GLN A 1 70 ? 0.199 -10.355 12.376 1.00 94.56 70 GLN A N 1
ATOM 563 C CA . GLN A 1 70 ? 0.249 -11.689 12.983 1.00 94.56 70 GLN A CA 1
ATOM 564 C C . GLN A 1 70 ? 0.406 -12.826 11.955 1.00 94.56 70 GLN A C 1
ATOM 566 O O . GLN A 1 70 ? 0.024 -13.955 12.249 1.00 94.56 70 GLN A O 1
ATOM 571 N N . GLU A 1 71 ? 0.907 -12.527 10.752 1.00 93.25 71 GLU A N 1
ATOM 572 C CA . GLU A 1 71 ? 1.025 -13.474 9.635 1.00 93.25 71 GLU A CA 1
ATOM 573 C C . GLU A 1 71 ? -0.289 -14.185 9.255 1.00 93.25 71 GLU A C 1
ATOM 575 O O . GLU A 1 71 ? -0.299 -15.301 8.736 1.00 93.25 71 GLU A O 1
ATOM 580 N N . LYS A 1 72 ? -1.439 -13.548 9.516 1.00 94.38 72 LYS A N 1
ATOM 581 C CA . LYS A 1 72 ? -2.758 -14.172 9.321 1.00 94.38 72 LYS A CA 1
ATOM 582 C C . LYS A 1 72 ? -3.214 -14.238 7.868 1.00 94.38 72 LYS A C 1
ATOM 584 O O . LYS A 1 72 ? -4.195 -14.923 7.589 1.00 94.38 72 LYS A O 1
ATOM 589 N N . ASN A 1 73 ? -2.558 -13.515 6.962 1.00 95.88 73 ASN A N 1
ATOM 590 C CA . ASN A 1 73 ? -2.941 -13.428 5.551 1.00 95.88 73 ASN A CA 1
ATOM 591 C C . ASN A 1 73 ? -4.384 -12.929 5.343 1.00 95.88 73 ASN A C 1
ATOM 593 O O . ASN A 1 73 ? -5.096 -13.388 4.452 1.00 95.88 73 ASN A O 1
ATOM 597 N N . ILE A 1 74 ? -4.832 -11.984 6.176 1.00 96.44 74 ILE A N 1
ATOM 598 C CA . ILE A 1 74 ? -6.172 -11.373 6.074 1.00 96.44 74 ILE A CA 1
ATOM 599 C C . ILE A 1 74 ? -6.078 -9.985 5.435 1.00 96.44 74 ILE A C 1
ATOM 601 O O . ILE A 1 74 ? -6.855 -9.641 4.541 1.00 96.44 74 ILE A O 1
ATOM 605 N N . SER A 1 75 ? -5.100 -9.195 5.869 1.00 96.31 75 SER A N 1
ATOM 606 C CA . SER A 1 75 ? -4.829 -7.850 5.375 1.00 96.31 75 SER A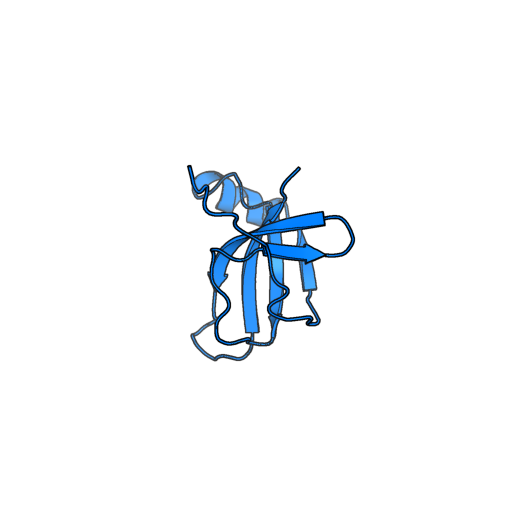 CA 1
ATOM 607 C C . SER A 1 75 ? -3.332 -7.613 5.249 1.00 96.31 75 SER A C 1
ATOM 609 O O . SER A 1 75 ? -2.527 -8.288 5.890 1.00 96.31 75 SER A O 1
ATOM 611 N N . LEU A 1 76 ? -2.974 -6.637 4.423 1.00 96.94 76 LEU A N 1
ATOM 612 C CA . LEU A 1 76 ? -1.631 -6.079 4.367 1.00 96.94 76 LEU A CA 1
ATOM 613 C C . LEU A 1 76 ? -1.716 -4.594 4.698 1.00 96.94 76 LEU A C 1
ATOM 615 O O . LEU A 1 76 ? -2.573 -3.891 4.157 1.00 96.94 76 LEU A O 1
ATOM 619 N N . LEU A 1 77 ? -0.828 -4.128 5.574 1.00 95.31 77 LEU A N 1
ATOM 620 C CA . LEU A 1 77 ? -0.572 -2.702 5.741 1.00 95.31 77 LEU A CA 1
ATOM 621 C C . LEU A 1 77 ? 0.680 -2.347 4.957 1.00 95.31 77 LEU A C 1
ATOM 623 O O . LEU A 1 77 ? 1.760 -2.876 5.218 1.00 95.31 77 LEU A O 1
ATOM 627 N N . LEU A 1 78 ? 0.511 -1.450 4.002 1.00 95.06 78 LEU A N 1
ATOM 628 C CA . LEU A 1 78 ? 1.571 -0.881 3.198 1.00 95.06 78 LEU A CA 1
ATOM 629 C C . LEU A 1 78 ? 1.926 0.464 3.825 1.00 95.06 78 LEU A C 1
ATOM 631 O O . LEU A 1 78 ? 1.096 1.376 3.886 1.00 95.06 78 LEU A O 1
ATOM 635 N N . MET A 1 79 ? 3.145 0.567 4.338 1.0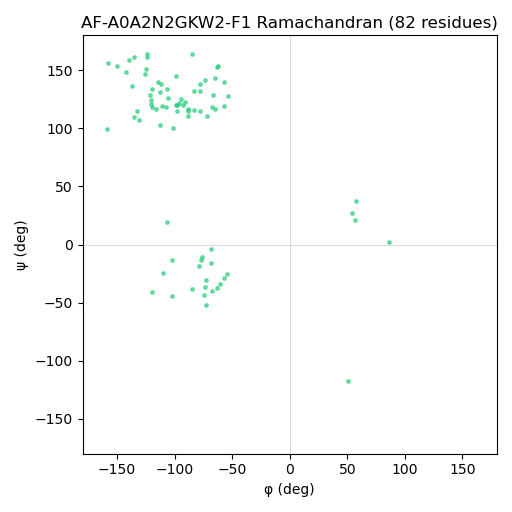0 93.12 79 MET A N 1
ATOM 636 C CA . MET A 1 79 ? 3.688 1.835 4.800 1.00 93.12 79 MET A CA 1
ATOM 637 C C . MET A 1 79 ? 4.352 2.498 3.607 1.00 93.12 79 MET A C 1
ATOM 639 O O . MET A 1 79 ? 5.303 1.957 3.039 1.00 93.12 79 MET A O 1
ATOM 643 N N . CYS A 1 80 ? 3.821 3.647 3.221 1.00 92.75 80 CYS A N 1
ATOM 644 C CA . CYS A 1 80 ? 4.159 4.283 1.970 1.00 92.75 80 CYS A CA 1
ATOM 645 C C . CYS A 1 80 ? 4.657 5.711 2.151 1.00 92.75 80 CYS A C 1
ATOM 647 O O . CYS A 1 80 ? 4.230 6.451 3.050 1.00 92.75 80 CYS A O 1
ATOM 649 N N . LYS A 1 81 ? 5.501 6.104 1.205 1.00 91.25 81 LYS A N 1
ATOM 650 C CA . LYS A 1 81 ? 5.905 7.477 0.943 1.00 91.25 81 LYS A CA 1
ATOM 651 C C . LYS A 1 81 ? 5.230 7.936 -0.338 1.00 91.25 81 LYS A C 1
ATOM 653 O O . LYS A 1 81 ? 5.211 7.223 -1.335 1.00 91.25 81 LYS A O 1
ATOM 658 N N . GLU A 1 82 ? 4.668 9.131 -0.307 1.00 90.44 82 GLU A N 1
ATOM 659 C CA . GLU A 1 82 ? 4.159 9.765 -1.518 1.00 90.44 82 GLU A CA 1
ATOM 660 C C . GLU A 1 82 ? 5.311 10.347 -2.342 1.00 90.44 82 GLU A C 1
ATOM 662 O O . GLU A 1 82 ? 6.172 11.046 -1.800 1.00 90.44 82 GLU A O 1
ATOM 667 N N . VAL A 1 83 ? 5.316 10.056 -3.643 1.00 87.88 83 VAL A N 1
ATOM 668 C CA . VAL A 1 83 ? 6.261 10.640 -4.599 1.00 87.88 83 VAL A CA 1
ATOM 669 C C . VAL A 1 83 ? 5.654 11.942 -5.112 1.00 87.88 83 VAL A C 1
ATOM 671 O O . VAL A 1 83 ? 4.587 11.920 -5.727 1.00 87.88 83 VAL A O 1
ATOM 674 N N . ALA A 1 84 ? 6.310 13.061 -4.800 1.00 68.81 84 ALA A N 1
ATOM 675 C CA . ALA A 1 84 ? 5.948 14.395 -5.277 1.00 68.81 84 ALA A CA 1
ATOM 676 C C . ALA A 1 84 ? 6.463 14.654 -6.699 1.00 68.81 84 ALA A C 1
ATOM 678 O O . ALA A 1 84 ? 7.558 14.141 -7.029 1.00 68.81 84 ALA A O 1
#

Foldseek 3Di:
DDDDDDDDDDPDDFDKDKAFQDPVSQVVCVVPPNQQGIKIKGFQDPPDDQCDWDDDPPWIWRFPDWDDVVVPNGMIIGRTGTDD

Radius of gyration: 14.24 Å; Cα contacts (8 Å, |Δi|>4): 131; chains: 1; bounding box: 34×29×44 Å